Protein AF-A0A934JQY5-F1 (afdb_monomer_lite)

Organism: NCBI:txid3127015

InterPro domains:
  IPR045598 Domain of unknown function DUF6457 [PF20058] (5-88)

Radius of gyration: 21.03 Å; chains: 1; bounding box: 46×30×52 Å

Sequence (94 aa):
MTDPTEWVAQFVAELAAGGDDAVSVGAVDASTVGALLRIAREVAHGSERFNAPLSTYVAGRYVAARVAAGADEATAIAEVEETIRRMLAAPPAG

pLDDT: mean 85.3, std 12.91, range [38.34, 98.62]

Structure (mmCIF, N/CA/C/O backbone):
data_AF-A0A934JQY5-F1
#
_entry.id   AF-A0A934JQY5-F1
#
loop_
_atom_site.group_PDB
_atom_site.id
_atom_site.type_symbol
_atom_site.label_atom_id
_atom_site.label_alt_id
_atom_site.label_comp_id
_atom_site.label_asym_id
_atom_site.label_entity_id
_atom_site.label_seq_id
_atom_site.pdbx_PDB_ins_code
_atom_site.Cartn_x
_atom_site.Cartn_y
_atom_site.Cartn_z
_atom_site.occupancy
_atom_site.B_iso_or_equiv
_atom_site.auth_seq_id
_atom_site.auth_comp_id
_atom_site.auth_asym_id
_atom_site.auth_atom_id
_atom_site.pdbx_PDB_model_num
ATOM 1 N N . MET A 1 1 ? 14.884 18.013 -11.269 1.00 52.62 1 MET A N 1
ATOM 2 C CA . MET A 1 1 ? 14.178 16.763 -11.611 1.00 52.62 1 MET A CA 1
ATOM 3 C C . MET A 1 1 ? 14.863 16.242 -12.862 1.00 52.62 1 MET A C 1
ATOM 5 O O . MET A 1 1 ? 14.868 16.981 -13.836 1.00 52.62 1 MET A O 1
ATOM 9 N N . THR A 1 2 ? 15.566 15.111 -12.783 1.00 70.69 2 THR A N 1
ATOM 10 C CA . THR A 1 2 ? 16.353 14.546 -13.901 1.00 70.69 2 THR A CA 1
ATOM 11 C C . THR A 1 2 ? 15.430 14.145 -15.050 1.00 70.69 2 THR A C 1
ATOM 13 O O . THR A 1 2 ? 14.302 13.720 -14.786 1.00 70.69 2 THR A O 1
ATOM 16 N N . ASP A 1 3 ? 15.873 14.296 -16.301 1.00 84.69 3 ASP A N 1
ATOM 17 C CA . ASP A 1 3 ? 15.108 13.816 -17.453 1.00 84.69 3 ASP A CA 1
ATOM 18 C C . ASP A 1 3 ? 14.900 12.288 -17.341 1.00 84.69 3 ASP A C 1
ATOM 20 O O . ASP A 1 3 ? 15.852 11.566 -17.033 1.00 84.69 3 ASP A O 1
ATOM 24 N N . PRO A 1 4 ? 13.680 11.756 -17.549 1.00 80.44 4 PRO A N 1
ATOM 25 C CA . PRO A 1 4 ? 13.423 10.323 -17.407 1.00 80.44 4 PRO A CA 1
ATOM 26 C C . PRO A 1 4 ? 14.284 9.444 -18.321 1.00 80.44 4 PRO A C 1
ATOM 28 O O . PRO A 1 4 ? 14.622 8.324 -17.945 1.00 80.44 4 PRO A O 1
ATOM 31 N N . THR A 1 5 ? 14.657 9.940 -19.501 1.00 81.06 5 THR A N 1
ATOM 32 C CA . THR A 1 5 ? 15.519 9.222 -20.447 1.00 81.06 5 THR A CA 1
ATOM 33 C C . THR A 1 5 ? 16.958 9.193 -19.941 1.00 81.06 5 THR A C 1
ATOM 35 O O . THR A 1 5 ? 17.595 8.143 -19.979 1.00 81.06 5 THR A O 1
ATOM 38 N N . GLU A 1 6 ? 17.453 10.313 -19.403 1.00 82.31 6 GLU A N 1
ATOM 39 C CA . GLU A 1 6 ? 18.769 10.382 -18.749 1.00 82.31 6 GLU A CA 1
ATOM 40 C C . GLU A 1 6 ? 18.844 9.444 -17.538 1.00 82.31 6 GLU A C 1
ATOM 42 O O . GLU A 1 6 ? 19.824 8.716 -17.377 1.00 82.31 6 GLU A O 1
ATOM 47 N N . TRP A 1 7 ? 17.787 9.398 -16.723 1.00 85.88 7 TRP A N 1
ATOM 48 C CA . TRP A 1 7 ? 17.718 8.493 -15.577 1.00 85.88 7 TRP A CA 1
ATOM 49 C C . TRP A 1 7 ? 17.716 7.016 -16.003 1.00 85.88 7 TRP A C 1
ATOM 51 O O . TRP A 1 7 ? 18.458 6.219 -15.434 1.00 85.88 7 TRP A O 1
ATOM 61 N N . VAL A 1 8 ? 16.933 6.640 -17.025 1.00 83.75 8 VAL A N 1
ATOM 62 C CA . VAL A 1 8 ? 16.901 5.258 -17.546 1.00 83.75 8 VAL A CA 1
ATOM 63 C C . VAL A 1 8 ? 18.256 4.856 -18.129 1.00 83.75 8 VAL A C 1
ATOM 65 O O . VAL A 1 8 ? 18.725 3.752 -17.860 1.00 83.75 8 VAL A O 1
ATOM 68 N N . ALA A 1 9 ? 18.913 5.743 -18.880 1.00 82.25 9 ALA A N 1
ATOM 69 C CA . ALA A 1 9 ? 20.245 5.480 -19.419 1.00 82.25 9 ALA A CA 1
ATOM 70 C C . ALA A 1 9 ? 21.277 5.257 -18.301 1.00 82.25 9 ALA A C 1
ATOM 72 O O . ALA A 1 9 ? 22.062 4.310 -18.369 1.00 82.25 9 ALA A O 1
ATOM 73 N N . GLN A 1 10 ? 21.238 6.080 -17.248 1.00 83.75 10 GLN A N 1
ATOM 74 C CA . GLN A 1 10 ? 22.086 5.900 -16.071 1.00 83.75 10 GLN A CA 1
ATOM 75 C C . GLN A 1 10 ? 21.796 4.568 -15.370 1.00 83.75 10 GLN A C 1
ATOM 77 O O . GLN A 1 10 ? 22.721 3.830 -15.050 1.00 83.75 10 GLN A O 1
ATOM 82 N N . PHE A 1 11 ? 20.524 4.219 -15.175 1.00 81.56 11 PHE A N 1
ATOM 83 C CA . PHE A 1 11 ? 20.142 2.967 -14.525 1.00 81.56 11 PHE A CA 1
ATOM 84 C C . PHE A 1 11 ? 20.606 1.729 -15.310 1.00 81.56 11 PHE A C 1
ATOM 86 O O . PHE A 1 11 ? 21.116 0.781 -14.716 1.00 81.56 11 PHE A O 1
ATOM 93 N N . VAL A 1 12 ? 20.505 1.753 -16.644 1.00 82.75 12 VAL A N 1
ATOM 94 C CA . VAL A 1 12 ? 21.047 0.693 -17.511 1.00 82.75 12 VAL A CA 1
ATOM 95 C C . VAL A 1 12 ? 22.569 0.576 -17.369 1.00 82.75 12 VAL A C 1
ATOM 97 O O . VAL A 1 12 ? 23.081 -0.540 -17.300 1.00 82.75 12 VAL A O 1
ATOM 100 N N . ALA A 1 13 ? 23.291 1.698 -17.289 1.00 82.12 13 ALA A N 1
ATOM 101 C CA . ALA A 1 13 ? 24.743 1.693 -17.106 1.00 82.12 13 ALA A CA 1
ATOM 102 C C . ALA A 1 13 ? 25.164 1.102 -15.747 1.00 82.12 13 ALA A C 1
ATOM 104 O O . ALA A 1 13 ? 26.089 0.295 -15.697 1.00 82.12 13 ALA A O 1
ATOM 105 N N . GLU A 1 14 ? 24.458 1.444 -14.666 1.00 84.06 14 GLU A N 1
ATOM 106 C CA . GLU A 1 14 ? 24.711 0.889 -13.326 1.00 84.06 14 GLU A CA 1
ATOM 107 C C . GLU A 1 14 ? 24.430 -0.623 -13.268 1.00 84.06 14 GLU A C 1
ATOM 109 O O . GLU A 1 14 ? 25.219 -1.383 -12.709 1.00 84.06 14 GLU A O 1
ATOM 114 N N . LEU A 1 15 ? 23.341 -1.089 -13.896 1.00 79.38 15 LEU A N 1
ATOM 115 C CA . LEU A 1 15 ? 23.037 -2.522 -13.997 1.00 79.38 15 LEU A CA 1
ATOM 116 C C . LEU A 1 15 ? 24.116 -3.284 -14.777 1.00 79.38 15 LEU A C 1
ATOM 118 O O . LEU A 1 15 ? 24.503 -4.377 -14.367 1.00 79.38 15 LEU A O 1
ATOM 122 N N . ALA A 1 16 ? 24.616 -2.706 -15.872 1.00 78.19 16 ALA A N 1
ATOM 123 C CA . ALA A 1 16 ? 25.691 -3.297 -16.666 1.00 78.19 16 ALA A CA 1
ATOM 124 C C . ALA A 1 16 ? 27.023 -3.350 -15.898 1.00 78.19 16 ALA A C 1
ATOM 126 O O . ALA A 1 16 ? 27.770 -4.310 -16.041 1.00 78.19 16 ALA A O 1
ATOM 127 N N . ALA A 1 17 ? 27.309 -2.355 -15.052 1.00 78.62 17 ALA 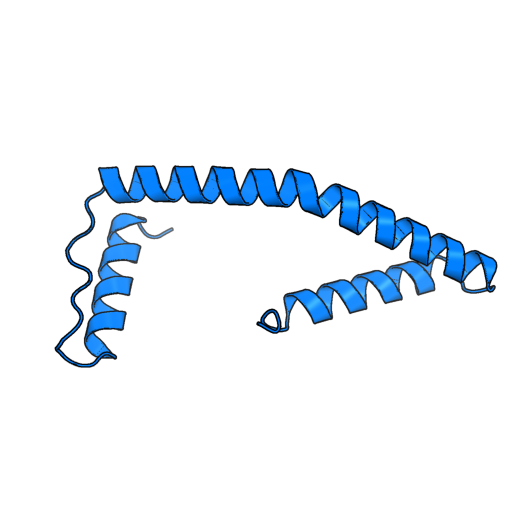A N 1
ATOM 128 C CA . ALA A 1 17 ? 28.512 -2.334 -14.221 1.00 78.62 17 ALA A CA 1
ATOM 129 C C . ALA A 1 17 ? 28.486 -3.366 -13.074 1.00 78.62 17 ALA A C 1
ATOM 131 O O . ALA A 1 17 ? 29.543 -3.739 -12.565 1.00 78.62 17 ALA A O 1
ATOM 132 N N . GLY A 1 18 ? 27.295 -3.810 -12.653 1.00 74.50 18 GLY A N 1
ATOM 133 C CA . GLY A 1 18 ? 27.106 -4.768 -11.558 1.00 74.50 18 GLY A CA 1
ATOM 134 C C . GLY A 1 18 ? 26.751 -6.201 -11.977 1.00 74.50 18 GLY A C 1
ATOM 135 O O . GLY A 1 18 ? 26.593 -7.048 -11.097 1.00 74.50 18 GLY A O 1
ATOM 136 N N . GLY A 1 19 ? 26.575 -6.475 -13.275 1.00 65.88 19 GLY A N 1
ATOM 137 C CA . GLY A 1 19 ? 26.102 -7.760 -13.807 1.00 65.88 19 GLY A CA 1
ATOM 138 C C . GLY A 1 19 ? 27.187 -8.613 -14.475 1.00 65.88 19 GLY A C 1
ATOM 139 O O . GLY A 1 19 ? 28.257 -8.125 -14.819 1.00 65.88 19 GLY A O 1
ATOM 140 N N . ASP A 1 20 ? 26.892 -9.902 -14.675 1.00 62.31 20 ASP A N 1
ATOM 141 C CA . ASP A 1 20 ? 27.682 -10.791 -15.542 1.00 62.31 20 ASP A CA 1
ATOM 142 C C . ASP A 1 20 ? 27.548 -10.323 -17.007 1.00 62.31 20 ASP A C 1
ATOM 144 O O . ASP A 1 20 ? 26.438 -10.000 -17.444 1.00 62.31 20 ASP A O 1
ATOM 148 N N . ASP A 1 21 ? 28.641 -10.339 -17.782 1.00 62.62 21 ASP A N 1
ATOM 149 C CA . ASP A 1 21 ? 28.773 -9.766 -19.146 1.00 62.62 21 ASP A CA 1
ATOM 150 C C . ASP A 1 21 ? 27.729 -10.254 -20.187 1.00 62.62 21 ASP A C 1
ATOM 152 O O . ASP A 1 21 ? 27.666 -9.760 -21.315 1.00 62.62 21 ASP A O 1
ATOM 156 N N . ALA A 1 22 ? 26.890 -11.233 -19.843 1.00 62.97 22 ALA A N 1
ATOM 157 C CA . ALA A 1 22 ? 25.927 -11.867 -20.737 1.00 62.97 22 ALA A CA 1
ATOM 158 C C . ALA A 1 22 ? 24.582 -11.123 -20.894 1.00 62.97 22 ALA A C 1
ATOM 160 O O . ALA A 1 22 ? 23.836 -11.438 -21.825 1.00 62.97 22 ALA A O 1
ATOM 161 N N . VAL A 1 23 ? 24.231 -10.167 -20.020 1.00 62.41 23 VAL A N 1
ATOM 162 C CA . VAL A 1 23 ? 22.907 -9.507 -20.045 1.00 62.41 23 VAL A CA 1
ATOM 163 C C . VAL A 1 23 ? 23.022 -8.035 -20.444 1.00 62.41 23 VAL A C 1
ATOM 165 O O . VAL A 1 23 ? 23.455 -7.196 -19.663 1.00 62.41 23 VAL A O 1
ATOM 168 N N . SER A 1 24 ? 22.561 -7.701 -21.656 1.00 68.31 24 SER A N 1
ATOM 169 C CA . SER A 1 24 ? 22.439 -6.317 -22.135 1.00 68.31 24 SER A CA 1
ATOM 170 C C . SER A 1 24 ? 20.972 -5.898 -22.241 1.00 68.31 24 SER A C 1
ATOM 172 O O . SER A 1 24 ? 20.175 -6.571 -22.891 1.00 68.31 24 SER A O 1
ATOM 174 N N . VAL A 1 25 ? 20.621 -4.767 -21.620 1.00 69.44 25 VAL A N 1
ATOM 175 C CA . VAL A 1 25 ? 19.253 -4.204 -21.616 1.00 69.44 25 VAL A CA 1
ATOM 176 C C . VAL A 1 25 ? 18.969 -3.353 -22.871 1.00 69.44 25 VAL A C 1
ATOM 178 O O . VAL A 1 25 ? 17.817 -3.036 -23.156 1.00 69.44 25 VAL A O 1
ATOM 181 N N . GLY A 1 26 ? 19.992 -3.043 -23.679 1.00 73.25 26 GLY A N 1
ATOM 182 C CA . GLY A 1 26 ? 19.863 -2.210 -24.880 1.00 73.25 26 GLY A CA 1
ATOM 183 C C . GLY A 1 26 ? 19.501 -0.745 -24.586 1.00 73.25 26 GLY A C 1
ATOM 184 O O . GLY A 1 26 ? 19.188 -0.366 -23.459 1.00 73.25 26 GLY A O 1
ATOM 185 N N . ALA A 1 27 ? 19.576 0.114 -25.607 1.00 75.44 27 ALA A N 1
ATOM 186 C CA . ALA A 1 27 ? 19.145 1.506 -25.483 1.00 75.44 27 ALA A CA 1
ATOM 187 C C . ALA A 1 27 ? 17.610 1.598 -25.505 1.00 75.44 27 ALA A C 1
ATOM 189 O O . ALA A 1 27 ? 16.965 0.978 -26.350 1.00 75.44 27 ALA A O 1
ATOM 190 N N . VAL A 1 28 ? 17.035 2.411 -24.615 1.00 78.25 28 VAL A N 1
ATOM 191 C CA . VAL A 1 28 ? 15.591 2.678 -24.562 1.00 78.25 28 VAL A CA 1
ATOM 192 C C . VAL A 1 28 ? 15.333 4.085 -25.092 1.00 78.25 28 VAL A C 1
ATOM 194 O O . VAL A 1 28 ? 15.801 5.064 -24.514 1.00 78.25 28 VAL A O 1
ATOM 197 N N . ASP A 1 29 ? 14.606 4.204 -26.203 1.00 83.62 29 ASP A N 1
ATOM 198 C CA . ASP A 1 29 ? 14.289 5.507 -26.788 1.00 83.62 29 ASP A CA 1
ATOM 199 C C . ASP A 1 29 ? 13.190 6.254 -26.003 1.00 83.62 29 ASP A C 1
ATOM 201 O O . ASP A 1 29 ? 12.394 5.664 -25.265 1.00 83.62 29 ASP A O 1
ATOM 205 N N . ALA A 1 30 ? 13.106 7.572 -26.201 1.00 81.56 30 ALA A N 1
ATOM 206 C CA . ALA A 1 30 ? 12.165 8.437 -25.489 1.00 81.56 30 ALA A CA 1
ATOM 207 C C . ALA A 1 30 ? 10.682 8.076 -25.716 1.00 81.56 30 ALA A C 1
ATOM 209 O O . ALA A 1 30 ? 9.851 8.264 -24.821 1.00 81.56 30 ALA A O 1
ATOM 210 N N . SER A 1 31 ? 10.323 7.545 -26.891 1.00 80.94 31 SER A N 1
ATOM 211 C CA . SER A 1 31 ? 8.946 7.122 -27.178 1.00 80.94 31 SER A CA 1
ATOM 212 C C . SER A 1 31 ? 8.573 5.876 -26.369 1.00 80.94 31 SER A C 1
ATOM 214 O O . SER A 1 31 ? 7.478 5.815 -25.797 1.00 80.94 31 SER A O 1
ATOM 216 N N . THR A 1 32 ? 9.523 4.948 -26.229 1.00 83.00 32 THR A N 1
ATOM 217 C CA . THR A 1 32 ? 9.416 3.748 -25.399 1.00 83.00 32 THR A CA 1
ATOM 218 C C . THR A 1 32 ? 9.336 4.114 -23.915 1.00 83.00 32 THR A C 1
ATOM 220 O O . THR A 1 32 ? 8.417 3.660 -23.230 1.00 83.00 32 THR A O 1
ATOM 223 N N . VAL A 1 33 ? 10.200 5.014 -23.422 1.00 86.19 33 VAL A N 1
ATOM 224 C CA . VAL A 1 33 ? 10.126 5.533 -22.039 1.00 86.19 33 VAL A CA 1
ATOM 225 C C . VAL A 1 33 ? 8.753 6.151 -21.763 1.00 86.19 33 VAL A C 1
ATOM 227 O O . VAL A 1 33 ? 8.100 5.815 -20.774 1.00 86.19 33 VAL A O 1
ATOM 230 N N . GLY A 1 34 ? 8.259 7.005 -22.664 1.00 83.69 34 GLY A N 1
ATOM 231 C CA . GLY A 1 34 ? 6.947 7.634 -22.520 1.00 83.69 34 GLY A CA 1
ATOM 232 C C . GLY A 1 34 ? 5.788 6.630 -22.490 1.00 83.69 34 GLY A C 1
ATOM 233 O O . GLY A 1 34 ? 4.838 6.811 -21.727 1.00 83.69 34 GLY A O 1
ATOM 234 N N . ALA A 1 35 ? 5.848 5.563 -23.292 1.00 85.25 35 ALA A N 1
ATOM 235 C CA . ALA A 1 35 ? 4.843 4.501 -23.279 1.00 85.25 35 ALA A CA 1
ATOM 236 C C . ALA A 1 35 ? 4.864 3.700 -21.968 1.00 85.25 35 ALA A C 1
ATOM 238 O O . ALA A 1 35 ? 3.808 3.500 -21.365 1.00 85.25 35 ALA A O 1
ATOM 239 N N . LEU A 1 36 ? 6.049 3.310 -21.493 1.00 84.31 36 LEU A N 1
ATOM 240 C CA . LEU A 1 36 ? 6.214 2.564 -20.244 1.00 84.31 36 LEU A CA 1
ATOM 241 C C . LEU A 1 36 ? 5.743 3.368 -19.030 1.00 84.31 36 LEU A C 1
ATOM 243 O O . LEU A 1 36 ? 5.013 2.836 -18.197 1.00 84.31 36 LEU A O 1
ATOM 247 N N . LEU A 1 37 ? 6.074 4.660 -18.958 1.00 88.44 37 LEU A N 1
ATOM 248 C CA . LEU A 1 37 ? 5.605 5.531 -17.877 1.00 88.44 37 LEU A CA 1
ATOM 249 C C . LEU A 1 37 ? 4.080 5.682 -17.873 1.00 88.44 37 LEU A C 1
ATOM 251 O O . LEU A 1 37 ? 3.472 5.698 -16.803 1.00 88.44 37 LEU A O 1
ATOM 255 N N . ARG A 1 38 ? 3.442 5.757 -19.050 1.00 89.44 38 ARG A N 1
ATOM 256 C CA . ARG A 1 38 ? 1.973 5.762 -19.142 1.00 89.44 38 ARG A CA 1
ATOM 257 C C . ARG A 1 38 ? 1.376 4.451 -18.641 1.00 89.44 38 ARG A C 1
ATOM 259 O O . ARG A 1 38 ? 0.465 4.496 -17.825 1.00 89.44 38 ARG A O 1
ATOM 266 N N . ILE A 1 39 ? 1.907 3.307 -19.070 1.00 84.25 39 ILE A N 1
ATOM 267 C CA . ILE A 1 39 ? 1.441 1.990 -18.606 1.00 84.25 39 ILE A CA 1
ATOM 268 C C . ILE A 1 39 ? 1.603 1.871 -17.087 1.00 84.25 39 ILE A C 1
ATOM 270 O O . ILE A 1 39 ? 0.650 1.520 -16.397 1.00 84.25 39 ILE A O 1
ATOM 274 N N . ALA A 1 40 ? 2.778 2.219 -16.557 1.00 89.44 40 ALA A N 1
ATOM 275 C CA . ALA A 1 40 ? 3.050 2.187 -15.124 1.00 89.44 40 ALA A CA 1
ATOM 276 C C . ALA A 1 40 ? 2.080 3.086 -14.346 1.00 89.44 40 ALA A C 1
ATOM 278 O O . ALA A 1 40 ? 1.559 2.676 -13.312 1.00 89.44 40 ALA A O 1
ATOM 279 N N . ARG A 1 41 ? 1.784 4.283 -14.868 1.00 90.69 41 ARG A N 1
ATOM 280 C CA . ARG A 1 41 ? 0.801 5.198 -14.279 1.00 90.69 41 ARG A CA 1
ATOM 281 C C . ARG A 1 41 ? -0.602 4.599 -14.256 1.00 90.69 41 ARG A C 1
ATOM 283 O O . ARG A 1 41 ? -1.251 4.673 -13.220 1.00 90.69 41 ARG A O 1
ATOM 290 N N . GLU A 1 42 ? -1.066 4.021 -15.361 1.00 92.69 42 GLU A N 1
ATOM 291 C CA . GLU A 1 42 ? -2.393 3.395 -15.435 1.00 92.69 42 GLU A CA 1
ATOM 292 C C . GLU A 1 42 ? -2.508 2.215 -14.463 1.00 92.69 42 GLU A C 1
ATOM 294 O O . GLU A 1 42 ? -3.477 2.117 -13.712 1.00 92.69 42 GLU A O 1
ATOM 299 N N . VAL A 1 43 ? -1.486 1.356 -14.407 1.00 88.56 43 VAL A N 1
ATOM 300 C CA . VAL A 1 43 ? -1.441 0.225 -13.469 1.00 88.56 43 VAL A CA 1
ATOM 301 C C . VAL A 1 43 ? -1.414 0.707 -12.021 1.00 88.56 43 VAL A C 1
ATOM 303 O O . VAL A 1 43 ? -2.179 0.195 -11.203 1.00 88.56 43 VAL A O 1
ATOM 306 N N . ALA A 1 44 ? -0.575 1.693 -11.691 1.00 87.44 44 ALA A N 1
ATOM 307 C CA . ALA A 1 44 ? -0.499 2.258 -10.347 1.00 87.44 44 ALA A CA 1
ATOM 308 C C . ALA A 1 44 ? -1.839 2.882 -9.937 1.00 87.44 44 ALA A C 1
ATOM 310 O O . ALA A 1 44 ? -2.367 2.558 -8.876 1.00 87.44 44 ALA A O 1
ATOM 311 N N . HIS A 1 45 ? -2.433 3.699 -10.810 1.00 88.31 45 HIS A N 1
ATOM 312 C CA . HIS A 1 45 ? -3.707 4.358 -10.545 1.00 88.31 45 HIS A CA 1
ATOM 313 C C . HIS A 1 45 ? -4.861 3.356 -10.405 1.00 88.31 45 HIS A C 1
ATOM 315 O O . HIS A 1 45 ? -5.673 3.464 -9.487 1.00 88.31 45 HIS A O 1
ATOM 321 N N . GLY A 1 46 ? -4.926 2.348 -11.278 1.00 87.88 46 GLY A N 1
ATOM 322 C CA . GLY A 1 46 ? -5.911 1.273 -11.182 1.00 87.88 46 GLY A CA 1
ATOM 323 C C . GLY A 1 46 ? -5.748 0.448 -9.903 1.00 87.88 46 GLY A C 1
ATOM 324 O O . GLY A 1 46 ? -6.737 0.167 -9.224 1.00 87.88 46 GLY A O 1
ATOM 325 N N . SER A 1 47 ? -4.506 0.119 -9.535 1.00 86.06 47 SER A N 1
ATOM 326 C CA . SER A 1 47 ? -4.199 -0.621 -8.304 1.00 86.06 47 SER A CA 1
ATOM 327 C C . SER A 1 47 ? -4.580 0.173 -7.059 1.00 86.06 47 SER A C 1
ATOM 329 O O . SER A 1 47 ? -5.202 -0.377 -6.155 1.00 86.06 47 SER A O 1
ATOM 331 N N . GLU A 1 48 ? -4.268 1.469 -7.019 1.00 91.31 48 GLU A N 1
ATOM 332 C CA . GLU A 1 48 ? -4.683 2.372 -5.943 1.00 91.31 48 GLU A CA 1
ATOM 333 C C . GLU A 1 48 ? -6.210 2.424 -5.839 1.00 91.31 48 GLU A C 1
ATOM 335 O O . GLU A 1 48 ? -6.773 2.199 -4.767 1.00 91.31 48 GLU A O 1
AT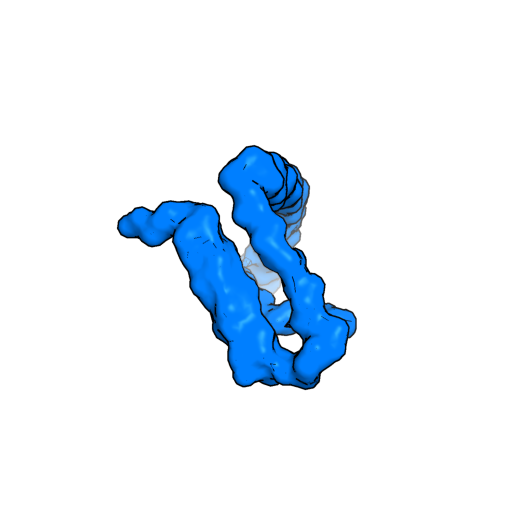OM 340 N N . ARG A 1 49 ? -6.895 2.625 -6.970 1.00 91.75 49 ARG A N 1
ATOM 341 C CA . ARG A 1 49 ? -8.356 2.718 -7.033 1.00 91.75 49 ARG A CA 1
ATOM 342 C C . ARG A 1 49 ? -9.062 1.449 -6.552 1.00 91.75 49 ARG A C 1
ATOM 344 O O . ARG A 1 49 ? -10.176 1.548 -6.042 1.00 91.75 49 ARG A O 1
ATOM 351 N N . PHE A 1 50 ? -8.453 0.278 -6.717 1.00 86.81 50 PHE A N 1
ATOM 352 C CA . PHE A 1 50 ? -9.017 -0.982 -6.234 1.00 86.81 50 PHE A CA 1
ATOM 353 C C . PHE A 1 50 ? -8.639 -1.271 -4.777 1.00 86.81 50 PHE A C 1
ATOM 355 O O . PHE A 1 50 ? -9.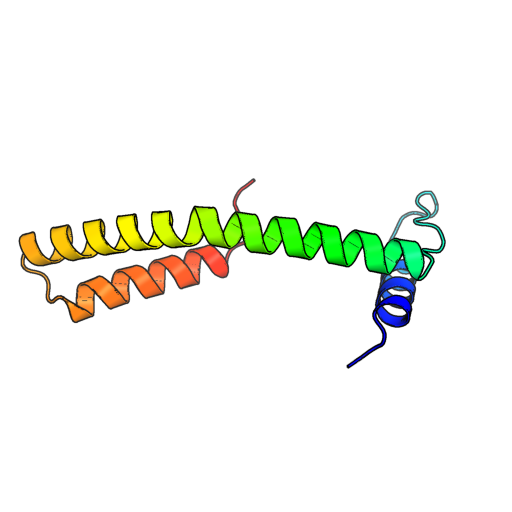503 -1.581 -3.957 1.00 86.81 50 PHE A O 1
ATOM 362 N N . ASN A 1 51 ? -7.357 -1.148 -4.437 1.00 87.81 51 ASN A N 1
ATOM 363 C CA . ASN A 1 51 ? -6.846 -1.582 -3.142 1.00 87.81 51 ASN A CA 1
ATOM 364 C C . ASN A 1 51 ? -7.137 -0.579 -2.024 1.00 87.81 51 ASN A C 1
ATOM 366 O O . ASN A 1 51 ? -7.421 -1.013 -0.910 1.00 87.81 51 ASN A O 1
ATOM 370 N N . ALA A 1 52 ? -7.100 0.732 -2.293 1.00 89.56 52 ALA A N 1
ATOM 371 C CA . ALA A 1 52 ? -7.301 1.744 -1.255 1.00 89.56 52 ALA A CA 1
ATOM 372 C C . ALA A 1 52 ? -8.709 1.679 -0.628 1.00 89.56 52 ALA A C 1
ATOM 374 O O . ALA A 1 52 ? -8.798 1.614 0.596 1.00 89.56 52 ALA A O 1
ATOM 375 N N . PRO A 1 53 ? -9.820 1.587 -1.391 1.00 94.94 53 PRO A N 1
ATOM 376 C CA . PRO A 1 53 ? -11.143 1.465 -0.778 1.00 94.94 53 PRO A CA 1
ATOM 377 C C . PRO A 1 53 ? -11.302 0.191 0.061 1.00 94.94 53 PRO A C 1
ATOM 379 O O . PRO A 1 53 ? -11.914 0.224 1.129 1.00 94.94 53 PRO A O 1
ATOM 382 N N . LEU A 1 54 ? -10.741 -0.931 -0.403 1.00 94.12 54 LEU A N 1
ATOM 383 C CA . LEU A 1 54 ? -10.824 -2.212 0.299 1.00 94.12 54 LEU A CA 1
ATOM 384 C C . LEU A 1 54 ? -10.015 -2.197 1.598 1.00 94.12 54 LEU A C 1
ATOM 386 O O . LEU A 1 54 ? -10.524 -2.614 2.639 1.00 94.12 54 LEU A O 1
ATOM 390 N N . SER A 1 55 ? -8.783 -1.687 1.559 1.00 93.31 55 SER A N 1
ATOM 391 C CA . SER A 1 55 ? -7.939 -1.584 2.749 1.00 93.31 55 SER A CA 1
ATOM 392 C C . SER A 1 55 ? -8.540 -0.622 3.775 1.00 93.31 55 SER A C 1
ATOM 394 O O . SER A 1 55 ? -8.604 -0.963 4.956 1.00 93.31 55 SER A O 1
ATOM 396 N N . THR A 1 56 ? -9.089 0.519 3.341 1.00 95.69 56 THR A N 1
ATOM 397 C CA . THR A 1 56 ? -9.807 1.453 4.221 1.00 95.69 56 THR A CA 1
ATOM 398 C C . THR A 1 56 ? -11.067 0.826 4.823 1.00 95.69 56 THR A C 1
ATOM 400 O O . THR A 1 56 ? -11.321 0.997 6.016 1.00 95.69 56 THR A O 1
ATOM 403 N N . TYR A 1 57 ? -11.842 0.058 4.050 1.00 97.38 57 TYR A N 1
ATOM 404 C CA . TYR A 1 57 ? -13.005 -0.658 4.580 1.00 97.38 57 TYR A CA 1
ATOM 405 C C . TYR A 1 57 ? -12.604 -1.642 5.688 1.00 97.38 57 TYR A C 1
ATOM 407 O O . TYR A 1 57 ? -13.188 -1.629 6.773 1.00 97.38 57 TYR A O 1
ATOM 415 N N . VAL A 1 58 ? -11.582 -2.468 5.445 1.00 97.69 58 VAL A N 1
ATOM 416 C CA . VAL A 1 58 ? -11.073 -3.438 6.428 1.00 97.69 58 VAL A CA 1
ATOM 417 C C . VAL A 1 58 ? -10.539 -2.731 7.678 1.00 97.69 58 VAL A C 1
ATOM 419 O O . VAL A 1 58 ? -10.864 -3.148 8.791 1.00 97.69 58 VAL A O 1
ATOM 422 N N . ALA A 1 59 ? -9.796 -1.633 7.515 1.00 97.81 59 ALA A N 1
ATOM 423 C CA . ALA A 1 59 ? -9.330 -0.799 8.621 1.00 97.81 59 ALA A CA 1
ATOM 424 C C . ALA A 1 59 ? -10.492 -0.282 9.485 1.00 97.81 59 ALA A C 1
ATOM 426 O O . ALA A 1 59 ? -10.472 -0.437 10.705 1.00 97.81 59 ALA A O 1
ATOM 427 N N . GLY A 1 60 ? -11.551 0.248 8.866 1.00 97.81 60 GLY A N 1
ATOM 428 C CA . GLY A 1 60 ? -12.742 0.701 9.590 1.00 97.81 60 GLY A CA 1
ATOM 429 C C . GLY A 1 60 ? -13.453 -0.432 10.339 1.00 97.81 60 GLY A C 1
ATOM 430 O O . GLY A 1 60 ? -13.877 -0.258 11.482 1.00 97.81 60 GLY A O 1
ATOM 431 N N . ARG A 1 61 ? -13.540 -1.628 9.738 1.00 98.62 61 ARG A N 1
ATOM 432 C CA . ARG A 1 61 ? -14.103 -2.822 10.398 1.00 98.62 61 ARG A CA 1
ATOM 433 C C . ARG A 1 61 ? -13.283 -3.244 11.617 1.00 98.62 61 ARG A C 1
ATOM 435 O O . ARG A 1 61 ? -13.872 -3.626 12.626 1.00 98.62 61 ARG A O 1
ATOM 442 N N . TYR A 1 62 ? -11.957 -3.157 11.534 1.00 98.44 62 TYR A N 1
ATOM 443 C CA . TYR A 1 62 ? -11.066 -3.425 12.659 1.00 98.44 62 TYR A CA 1
ATOM 444 C C . TYR A 1 62 ? -11.276 -2.423 13.798 1.00 98.44 62 TYR A C 1
ATOM 446 O O . TYR A 1 62 ? -11.511 -2.842 14.930 1.00 98.44 62 TYR A O 1
ATOM 454 N N . VAL A 1 63 ? -11.277 -1.118 13.499 1.00 98.62 63 VAL A N 1
ATOM 455 C CA . VAL A 1 63 ? -11.515 -0.063 14.500 1.00 98.62 63 VAL A CA 1
ATOM 456 C C . VAL A 1 63 ? -12.852 -0.281 15.208 1.00 98.62 63 VAL A C 1
ATOM 458 O O . VAL A 1 63 ? -12.895 -0.327 16.436 1.00 98.62 63 VAL A O 1
ATOM 461 N N . ALA A 1 64 ? -13.928 -0.532 14.456 1.00 98.38 64 ALA A N 1
ATOM 462 C CA . ALA A 1 64 ? -15.242 -0.814 15.033 1.00 98.38 64 ALA A CA 1
ATOM 463 C C . ALA A 1 64 ? -15.228 -2.038 15.970 1.00 98.38 64 ALA A C 1
ATOM 465 O O . ALA A 1 64 ? -15.837 -2.008 17.039 1.00 98.38 64 ALA A O 1
ATOM 466 N N . ALA A 1 65 ? -14.514 -3.106 15.600 1.00 98.56 65 ALA A N 1
ATOM 467 C CA . ALA A 1 65 ? -14.376 -4.293 16.442 1.00 98.56 65 ALA A CA 1
ATOM 468 C C . ALA A 1 65 ? -13.577 -4.013 17.728 1.00 98.56 65 ALA A C 1
ATOM 470 O O . ALA A 1 65 ? -13.936 -4.513 18.793 1.00 98.56 65 ALA A O 1
ATOM 471 N N . ARG A 1 66 ? -12.520 -3.193 17.656 1.00 98.44 66 ARG A N 1
ATOM 472 C CA . ARG A 1 66 ? -11.716 -2.793 18.823 1.00 98.44 66 ARG A CA 1
ATOM 473 C C . ARG A 1 66 ? -12.512 -1.928 19.792 1.00 98.44 66 ARG A C 1
ATOM 475 O O . ARG A 1 66 ? -12.494 -2.205 20.990 1.00 98.44 66 ARG A O 1
ATOM 482 N N . VAL A 1 67 ? -13.258 -0.954 19.274 1.00 98.56 67 VAL A N 1
ATOM 483 C CA . VAL A 1 67 ? -14.155 -0.110 20.074 1.00 98.56 67 VAL A CA 1
ATOM 484 C C . VAL A 1 67 ? -15.240 -0.953 20.745 1.00 98.56 67 VAL A C 1
ATOM 486 O O . VAL A 1 67 ? -15.474 -0.816 21.943 1.00 98.56 67 VAL A O 1
ATOM 489 N N . ALA A 1 68 ? -15.846 -1.904 20.025 1.00 98.31 68 ALA A N 1
ATOM 490 C CA . ALA A 1 68 ? -16.818 -2.833 20.608 1.00 98.31 68 ALA A CA 1
ATOM 491 C C . ALA A 1 68 ? -16.221 -3.719 21.721 1.00 98.31 68 ALA A C 1
ATOM 493 O O . ALA A 1 68 ? -16.937 -4.134 22.630 1.00 98.31 68 ALA A O 1
ATOM 494 N N . ALA A 1 69 ? -14.912 -3.981 21.676 1.00 98.12 69 ALA A N 1
ATOM 495 C CA . ALA A 1 69 ? -14.166 -4.685 22.719 1.00 98.12 69 ALA A CA 1
ATOM 496 C C . ALA A 1 69 ? -13.686 -3.769 23.867 1.00 98.12 69 ALA A C 1
ATOM 498 O O . ALA A 1 69 ? -12.957 -4.229 24.746 1.00 98.12 69 ALA A O 1
ATOM 499 N N . GLY A 1 70 ? -14.078 -2.490 23.872 1.00 98.38 70 GLY A N 1
ATOM 500 C CA . GLY A 1 70 ? -13.775 -1.529 24.935 1.00 98.38 70 GLY A CA 1
ATOM 501 C C . GLY A 1 70 ? -12.476 -0.742 24.756 1.00 98.38 70 GLY A C 1
ATOM 50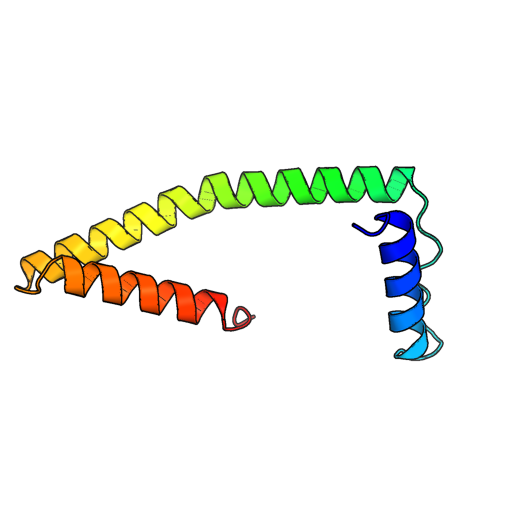2 O O . GLY A 1 70 ? -12.043 -0.086 25.701 1.00 98.38 70 GLY A O 1
ATOM 503 N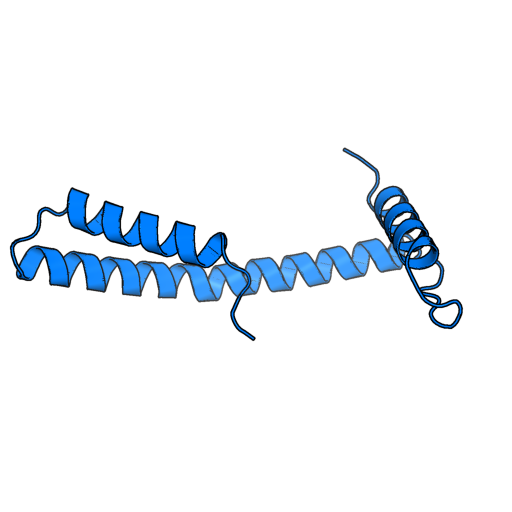 N . ALA A 1 71 ? -11.838 -0.799 23.584 1.00 98.00 71 ALA A N 1
ATOM 504 C CA . ALA A 1 71 ? -10.708 0.076 23.283 1.00 98.00 71 ALA A CA 1
ATOM 505 C C . ALA A 1 71 ? -11.173 1.506 22.966 1.00 98.00 71 ALA A C 1
ATOM 507 O O . ALA A 1 71 ? -12.269 1.718 22.448 1.00 98.00 71 ALA A O 1
ATOM 508 N N . ASP A 1 72 ? -10.301 2.476 23.230 1.00 98.06 72 ASP A N 1
ATOM 509 C CA . ASP A 1 72 ? -10.452 3.841 22.731 1.00 98.06 72 ASP A CA 1
ATOM 510 C C . ASP A 1 72 ? -10.264 3.894 21.199 1.00 98.06 72 ASP A C 1
ATOM 512 O O . ASP A 1 72 ? -9.433 3.178 20.631 1.00 98.06 72 ASP A O 1
ATOM 516 N N . GLU A 1 73 ? -11.041 4.746 20.527 1.00 97.88 73 GLU A N 1
ATOM 517 C CA . GLU A 1 73 ? -11.063 4.845 19.063 1.00 97.88 73 GLU A CA 1
ATOM 518 C C . GLU A 1 73 ? -9.726 5.336 18.495 1.00 97.88 73 GLU A C 1
ATOM 520 O O . GLU A 1 73 ? -9.221 4.759 17.529 1.00 97.88 73 GLU A O 1
ATOM 525 N N . ALA A 1 74 ? -9.109 6.348 19.115 1.00 98.12 74 ALA A N 1
ATOM 526 C CA . ALA A 1 74 ? -7.827 6.882 18.658 1.00 98.12 74 ALA A CA 1
ATOM 527 C C . ALA A 1 74 ? -6.713 5.835 18.788 1.00 98.12 74 ALA A C 1
ATOM 529 O O . ALA A 1 74 ? -5.871 5.697 17.899 1.00 98.12 74 ALA A O 1
ATOM 530 N N . THR A 1 75 ? -6.755 5.038 19.856 1.00 98.00 75 THR A N 1
ATOM 531 C CA . THR A 1 75 ? -5.845 3.902 20.045 1.00 98.00 75 THR A CA 1
ATOM 532 C C . THR A 1 75 ? -6.012 2.860 18.933 1.00 98.00 75 THR A C 1
ATOM 534 O O . THR A 1 75 ? -5.023 2.420 18.350 1.00 98.00 75 THR A O 1
ATOM 537 N N . ALA A 1 76 ? -7.249 2.497 18.581 1.00 98.44 76 ALA A N 1
ATOM 538 C CA . ALA A 1 76 ? -7.517 1.536 17.510 1.00 98.44 76 ALA A CA 1
ATOM 539 C C . ALA A 1 76 ? -7.086 2.047 16.120 1.00 98.44 76 ALA A C 1
ATOM 541 O 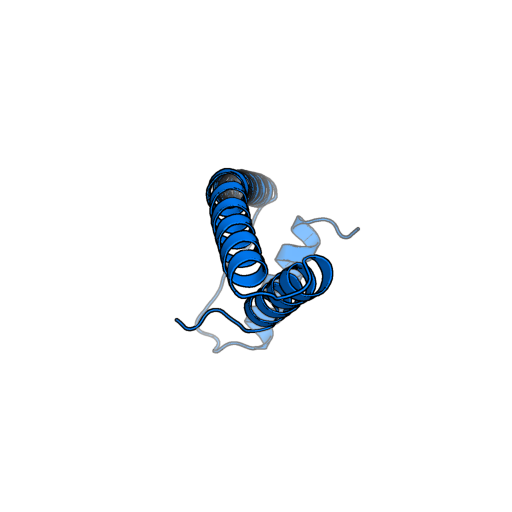O . ALA A 1 76 ? -6.603 1.267 15.298 1.00 98.44 76 ALA A O 1
ATOM 542 N N . ILE A 1 77 ? -7.219 3.350 15.851 1.00 98.50 77 ILE A N 1
ATOM 543 C CA . ILE A 1 77 ? -6.705 3.977 14.621 1.00 98.50 77 ILE A CA 1
ATOM 544 C C . ILE A 1 77 ? -5.171 3.912 14.585 1.00 98.50 77 ILE A C 1
ATOM 546 O O . ILE A 1 77 ? -4.601 3.508 13.571 1.00 98.50 77 ILE A O 1
ATOM 550 N N . ALA A 1 78 ? -4.493 4.223 15.693 1.00 98.19 78 ALA A N 1
ATOM 551 C CA . ALA A 1 78 ? -3.034 4.146 15.770 1.00 98.19 78 ALA A CA 1
ATOM 552 C C . ALA A 1 78 ? -2.501 2.714 15.539 1.00 98.19 78 ALA A C 1
ATOM 554 O O . ALA A 1 78 ? -1.478 2.531 14.876 1.00 98.19 78 ALA A O 1
ATOM 555 N N . GLU A 1 79 ? -3.212 1.685 16.022 1.00 97.88 79 GLU A N 1
ATOM 556 C CA . GLU A 1 79 ? -2.905 0.269 15.748 1.00 97.88 79 GLU A CA 1
ATOM 557 C C . GLU A 1 79 ? -2.958 -0.053 14.235 1.00 97.88 79 GLU A C 1
ATOM 559 O O . GLU A 1 79 ? -2.100 -0.781 13.711 1.00 97.88 79 GLU A O 1
ATOM 564 N N . VAL A 1 80 ? -3.934 0.513 13.510 1.00 98.06 80 VAL A N 1
ATOM 565 C CA . VAL A 1 80 ? -4.046 0.390 12.045 1.00 98.06 80 VAL A CA 1
ATOM 566 C C . VAL A 1 80 ? -2.881 1.090 11.346 1.00 98.06 80 VAL A C 1
ATOM 568 O O . VAL A 1 80 ? -2.239 0.485 10.486 1.00 98.06 80 VAL A O 1
ATOM 571 N N . GLU A 1 81 ? -2.576 2.335 11.714 1.00 97.25 81 GLU A N 1
ATOM 572 C CA . GLU A 1 81 ? -1.486 3.111 11.108 1.00 97.25 81 GLU A CA 1
ATOM 573 C C . GLU A 1 81 ? -0.126 2.431 11.283 1.00 97.25 81 GLU A C 1
ATOM 575 O O . GLU A 1 81 ? 0.656 2.338 10.335 1.00 97.25 81 GLU A O 1
ATOM 580 N N . GLU A 1 82 ? 0.160 1.921 12.482 1.00 96.69 82 GLU A N 1
ATOM 581 C CA . GLU A 1 82 ? 1.377 1.153 12.752 1.00 96.69 82 GLU A CA 1
ATOM 582 C C . GLU A 1 82 ? 1.439 -0.115 11.893 1.00 96.69 82 GLU A C 1
ATOM 584 O O . GLU A 1 82 ? 2.485 -0.460 11.344 1.00 96.69 82 GLU A O 1
ATOM 589 N N . THR A 1 83 ? 0.313 -0.806 11.716 1.00 95.62 83 THR A N 1
ATOM 590 C CA . THR A 1 83 ? 0.260 -2.002 10.869 1.00 95.62 83 THR A CA 1
ATOM 591 C C . THR A 1 83 ? 0.529 -1.675 9.402 1.00 95.62 83 THR A C 1
ATOM 593 O O . THR A 1 83 ? 1.351 -2.350 8.781 1.00 95.62 83 THR A O 1
ATOM 596 N N . ILE A 1 84 ? -0.076 -0.611 8.865 1.00 92.69 84 ILE A N 1
ATOM 597 C CA . ILE A 1 84 ? 0.179 -0.149 7.492 1.00 92.69 84 ILE A CA 1
ATOM 598 C C . ILE A 1 84 ? 1.650 0.246 7.324 1.00 92.69 84 ILE A C 1
ATOM 600 O O . ILE A 1 84 ? 2.289 -0.183 6.364 1.00 92.69 84 ILE A O 1
ATOM 604 N N . ARG A 1 85 ? 2.224 1.000 8.274 1.00 92.12 85 ARG A N 1
ATOM 605 C CA . ARG A 1 85 ? 3.644 1.387 8.231 1.00 92.12 85 ARG A CA 1
ATOM 606 C C . ARG A 1 85 ? 4.567 0.173 8.189 1.00 92.12 85 ARG A C 1
ATOM 608 O O . ARG A 1 85 ? 5.474 0.144 7.363 1.00 92.12 85 ARG A O 1
ATOM 615 N N . ARG A 1 86 ? 4.315 -0.852 9.009 1.00 92.00 86 ARG A N 1
ATOM 616 C CA . ARG A 1 86 ? 5.100 -2.099 8.984 1.00 92.00 86 ARG A CA 1
ATOM 617 C C . ARG A 1 86 ? 4.970 -2.845 7.658 1.00 92.00 86 ARG A C 1
ATOM 619 O O . ARG A 1 86 ? 5.977 -3.307 7.134 1.00 92.00 86 ARG A O 1
ATOM 626 N N . MET A 1 87 ? 3.759 -2.940 7.107 1.00 87.19 87 MET A N 1
ATOM 627 C CA . MET A 1 87 ? 3.525 -3.616 5.826 1.00 87.19 87 MET A CA 1
ATOM 628 C C . MET A 1 87 ? 4.203 -2.910 4.649 1.00 87.19 87 MET A C 1
ATOM 630 O O . MET A 1 87 ? 4.665 -3.583 3.738 1.00 87.19 87 MET A O 1
ATOM 634 N N . LEU A 1 88 ? 4.271 -1.576 4.664 1.00 85.44 88 LEU A N 1
ATOM 635 C CA . LEU A 1 88 ? 4.916 -0.797 3.603 1.00 85.44 88 LEU A CA 1
ATOM 636 C C . LEU A 1 88 ? 6.441 -0.693 3.765 1.00 85.44 88 LEU A C 1
ATOM 638 O O . LEU A 1 88 ? 7.138 -0.441 2.786 1.00 85.44 88 LEU A O 1
ATOM 642 N N . ALA A 1 89 ? 6.967 -0.875 4.980 1.00 81.69 89 ALA A N 1
ATOM 643 C CA . ALA A 1 89 ? 8.406 -0.864 5.249 1.00 81.69 89 ALA A CA 1
ATOM 644 C C . ALA A 1 89 ? 9.096 -2.208 4.951 1.00 81.69 89 ALA A C 1
ATOM 646 O O . ALA A 1 89 ? 10.305 -2.235 4.723 1.00 81.69 89 ALA A O 1
ATOM 647 N N . ALA A 1 90 ? 8.355 -3.319 4.966 1.00 64.31 90 ALA A N 1
ATOM 648 C CA . ALA A 1 90 ? 8.872 -4.635 4.607 1.00 64.31 90 ALA A CA 1
ATOM 649 C C . ALA A 1 90 ? 8.628 -4.922 3.112 1.00 64.31 90 ALA A C 1
ATOM 651 O O . ALA A 1 90 ? 7.537 -4.631 2.618 1.00 64.31 90 ALA A O 1
ATOM 652 N N . PRO A 1 91 ? 9.589 -5.519 2.375 1.00 50.75 91 PRO A N 1
ATOM 653 C CA . PRO A 1 91 ? 9.284 -6.049 1.050 1.00 50.75 91 PRO A CA 1
ATOM 654 C C . PRO A 1 91 ? 8.149 -7.080 1.177 1.00 50.75 91 PRO A C 1
ATOM 656 O O . PRO A 1 91 ? 8.125 -7.825 2.165 1.00 50.75 91 PRO A O 1
ATOM 659 N N . PRO A 1 92 ? 7.199 -7.139 0.224 1.00 54.53 92 PRO A N 1
ATOM 660 C CA . PRO A 1 92 ? 6.157 -8.153 0.263 1.00 54.53 92 PRO A CA 1
ATOM 661 C C . PRO A 1 92 ? 6.817 -9.532 0.315 1.00 54.53 92 PRO A C 1
ATOM 663 O O . PRO A 1 92 ? 7.725 -9.816 -0.468 1.00 54.53 92 PRO A O 1
ATOM 666 N N . ALA A 1 93 ? 6.387 -10.370 1.262 1.00 56.84 93 ALA A N 1
ATOM 667 C CA . ALA A 1 93 ? 6.767 -11.774 1.260 1.00 56.84 93 ALA A CA 1
ATOM 668 C C . ALA A 1 93 ? 6.253 -12.375 -0.055 1.00 56.84 93 ALA A C 1
ATOM 670 O O . ALA A 1 93 ? 5.044 -12.360 -0.300 1.00 56.84 93 ALA A O 1
ATOM 671 N N . GLY A 1 94 ? 7.191 -12.772 -0.918 1.00 38.34 94 GLY A N 1
ATOM 672 C CA . GLY A 1 94 ? 6.904 -13.468 -2.172 1.00 38.34 94 GLY A CA 1
ATOM 673 C C . GLY A 1 94 ? 6.271 -14.831 -1.946 1.00 38.34 94 GLY A C 1
ATOM 674 O O . GLY A 1 94 ? 6.467 -15.404 -0.848 1.00 38.34 94 GLY A O 1
#

Secondary structure (DSSP, 8-state):
---HHHHHHHHHHHHHHHS-TT-------HHHHHHHHHHHHHHHHHHHHHHHHHHHHHHHHHHHHHHHTT--HHHHHHHHHHHHHHHHHSPP--

Foldseek 3Di:
DDDQLVVVVVVQVVCCVVDDVPDHPDRQDPVNSVVVVVVVVVVVVVCCVPVVVVLVVVLVVQLVVCVVVVDDSVVSNVVSVVVVVVCVVDDPDD